Protein AF-K7EII1-F1 (afdb_monomer_lite)

InterPro domains:
  IPR028280 Protein Njmu-R1 [PF15053] (1-132)
  IPR028280 Protein Njmu-R1 [PTHR14416] (1-132)

Foldseek 3Di:
DDPVVVVVVVVVVVVVVVCCVVQVVLQVVVCVQAPLPVLLLLVCLALVAAAAEPPDDPSNVVSSVSNSVVSHCPVPDDPVVVVVSVVVSVVDPQDHWYWYPNDSHTDTDSGDGDPVSNVVSVCVVCVVVDDD

Radius of gyration: 18.56 Å; chains: 1; bounding box: 46×40×51 Å

Organism: Homo sapiens (NCBI:txid9606)

GO terms:
  GO:0005829 cytosol (C, IDA)

pLDDT: mean 84.61, std 13.81, range [39.56, 96.5]

Structure (mmCIF, N/CA/C/O backbone):
data_AF-K7EII1-F1
#
_entry.id   AF-K7EII1-F1
#
loop_
_atom_site.group_PDB
_atom_site.id
_atom_site.type_symbol
_atom_site.label_atom_id
_atom_site.label_alt_id
_atom_site.label_comp_id
_atom_site.label_asym_id
_atom_site.label_entity_id
_atom_site.label_seq_id
_atom_site.pdbx_PDB_ins_code
_atom_site.Cartn_x
_atom_site.Cartn_y
_atom_site.Cartn_z
_atom_site.occupancy
_atom_site.B_iso_or_equiv
_atom_site.auth_seq_id
_atom_site.auth_comp_id
_atom_site.auth_asym_id
_atom_site.auth_atom_id
_atom_site.pdbx_PDB_model_num
ATOM 1 N N . MET A 1 1 ? 28.336 -2.275 -36.962 1.00 50.06 1 MET A N 1
ATOM 2 C CA . MET A 1 1 ? 27.292 -2.286 -35.908 1.00 50.06 1 MET A CA 1
ATOM 3 C C . MET A 1 1 ? 27.509 -1.095 -34.986 1.00 50.06 1 MET A C 1
ATOM 5 O O . MET A 1 1 ? 28.492 -1.094 -34.249 1.00 50.06 1 MET A O 1
ATOM 9 N N . ASN A 1 2 ? 26.633 -0.089 -35.088 1.00 55.53 2 ASN A N 1
ATOM 10 C CA . ASN A 1 2 ? 26.735 1.230 -34.451 1.00 55.53 2 ASN A CA 1
ATOM 11 C C . ASN A 1 2 ? 26.970 1.144 -32.936 1.00 55.53 2 ASN A C 1
ATOM 13 O O . ASN A 1 2 ? 26.140 0.609 -32.202 1.00 55.53 2 ASN A O 1
ATOM 17 N N . CYS A 1 3 ? 28.092 1.688 -32.466 1.00 61.53 3 CYS A N 1
ATOM 18 C CA . CYS A 1 3 ? 28.406 1.799 -31.039 1.00 61.53 3 CYS A CA 1
ATOM 19 C C . CYS A 1 3 ? 27.380 2.674 -30.296 1.00 61.53 3 CYS A C 1
ATOM 21 O O . CYS A 1 3 ? 27.049 2.389 -29.150 1.00 61.53 3 CYS A O 1
ATOM 23 N N . GLU A 1 4 ? 26.806 3.665 -30.981 1.00 62.72 4 GLU A N 1
ATOM 24 C CA . GLU A 1 4 ? 25.774 4.567 -30.452 1.00 62.72 4 GLU A CA 1
ATOM 25 C C . GLU A 1 4 ? 24.455 3.845 -30.140 1.00 62.72 4 GLU A C 1
ATOM 27 O O . GLU A 1 4 ? 23.845 4.091 -29.103 1.00 62.72 4 GLU A O 1
ATOM 32 N N . ALA A 1 5 ? 24.051 2.881 -30.977 1.00 63.75 5 ALA A N 1
ATOM 33 C CA . ALA A 1 5 ? 22.845 2.081 -30.749 1.00 63.75 5 ALA A CA 1
ATOM 34 C C . ALA A 1 5 ? 22.987 1.178 -29.510 1.00 63.75 5 ALA A C 1
ATOM 36 O O . ALA A 1 5 ? 22.055 1.059 -28.719 1.00 63.75 5 ALA A O 1
ATOM 37 N N . ARG A 1 6 ? 24.182 0.608 -29.294 1.00 67.69 6 ARG A N 1
ATOM 38 C CA . ARG A 1 6 ? 24.500 -0.189 -28.094 1.00 67.69 6 ARG A CA 1
ATOM 39 C C . ARG A 1 6 ? 24.571 0.659 -26.824 1.00 67.69 6 ARG A C 1
ATOM 41 O O . ARG A 1 6 ? 24.190 0.185 -25.758 1.00 67.69 6 ARG A O 1
ATOM 48 N N . GLY A 1 7 ? 25.039 1.903 -26.938 1.00 73.50 7 GLY A N 1
ATOM 49 C CA . GLY A 1 7 ? 24.989 2.876 -25.850 1.00 73.50 7 GLY A CA 1
ATOM 50 C C . GLY A 1 7 ? 23.549 3.217 -25.470 1.00 73.50 7 GLY A C 1
ATOM 51 O O . GLY A 1 7 ? 23.195 3.143 -24.303 1.00 73.50 7 GLY A O 1
ATOM 52 N N . LEU A 1 8 ? 22.685 3.524 -26.436 1.00 79.62 8 LEU A N 1
ATOM 53 C CA . LEU A 1 8 ? 21.287 3.857 -26.152 1.00 79.62 8 LEU A CA 1
ATOM 54 C C . LEU A 1 8 ? 20.531 2.691 -25.489 1.00 79.62 8 LEU A C 1
ATOM 56 O O . LEU A 1 8 ? 19.821 2.893 -24.507 1.00 79.62 8 LEU A O 1
ATOM 60 N N . GLU A 1 9 ? 20.736 1.467 -25.975 1.00 80.69 9 GLU A N 1
ATOM 61 C CA . GLU A 1 9 ? 20.126 0.260 -25.409 1.00 80.69 9 GLU A CA 1
ATOM 62 C C . GLU A 1 9 ? 20.547 0.022 -23.948 1.00 80.69 9 GLU A C 1
ATOM 64 O O . GLU A 1 9 ? 19.710 -0.312 -23.108 1.00 80.69 9 GLU A O 1
ATOM 69 N N . SER A 1 10 ? 21.821 0.254 -23.607 1.00 84.12 10 SER A N 1
ATOM 70 C CA . SER A 1 10 ? 22.296 0.102 -22.226 1.00 84.12 10 SER A CA 1
ATOM 71 C C . SER A 1 10 ? 21.710 1.157 -21.283 1.00 84.12 10 SER A C 1
ATOM 73 O O . SER A 1 10 ? 21.353 0.824 -20.151 1.00 84.12 10 SER A O 1
ATOM 75 N N . HIS A 1 11 ? 21.533 2.396 -21.752 1.00 89.81 11 HIS A N 1
ATOM 76 C CA . HIS A 1 11 ? 20.897 3.461 -20.970 1.00 89.81 11 HIS A CA 1
ATOM 77 C C . HIS A 1 11 ? 19.407 3.188 -20.752 1.00 89.81 11 HIS A C 1
ATOM 79 O O . HIS A 1 11 ? 18.933 3.308 -19.625 1.00 89.81 11 HIS A O 1
ATOM 85 N N . ILE A 1 12 ? 18.683 2.759 -21.793 1.00 92.06 12 ILE A N 1
ATOM 86 C CA . ILE A 1 12 ? 17.266 2.379 -21.682 1.00 92.06 12 ILE A CA 1
ATOM 87 C C . ILE A 1 12 ? 17.111 1.220 -20.699 1.00 92.06 12 ILE A C 1
ATOM 89 O O . ILE A 1 12 ? 16.270 1.279 -19.806 1.00 92.06 12 ILE A O 1
ATOM 93 N N . LYS A 1 13 ? 17.945 0.182 -20.818 1.00 93.19 13 LYS A N 1
ATOM 94 C CA . LYS A 1 13 ? 17.902 -0.967 -19.910 1.00 93.19 13 LYS A CA 1
ATOM 95 C C . LYS A 1 13 ? 18.155 -0.554 -18.461 1.00 93.19 13 LYS A C 1
ATOM 97 O O . LYS A 1 13 ? 17.396 -0.952 -17.588 1.00 93.19 13 LYS A O 1
ATOM 102 N N . SER A 1 14 ? 19.184 0.258 -18.217 1.00 94.44 14 SER A N 1
ATOM 103 C CA . SER A 1 14 ? 19.496 0.776 -16.879 1.00 94.44 14 SER A CA 1
ATOM 104 C C . SER A 1 14 ? 18.334 1.588 -16.300 1.00 94.44 14 SER A C 1
ATOM 106 O O . SER A 1 14 ? 17.918 1.362 -15.164 1.00 94.44 14 SER A O 1
ATOM 108 N N . TYR A 1 15 ? 17.752 2.475 -17.111 1.00 94.12 15 TYR A N 1
ATOM 109 C CA . TYR A 1 15 ? 16.595 3.274 -16.723 1.00 94.12 15 TYR A CA 1
ATOM 110 C C . TYR A 1 15 ? 15.390 2.400 -16.358 1.00 94.12 15 TYR A C 1
ATOM 112 O O . TYR A 1 15 ? 14.809 2.581 -15.291 1.00 94.12 15 TYR A O 1
ATOM 120 N N . LEU A 1 16 ? 15.038 1.426 -17.204 1.00 95.56 16 LEU A N 1
ATOM 121 C CA . LEU A 1 16 ? 13.913 0.522 -16.955 1.00 95.56 16 LEU A CA 1
ATOM 122 C C . LEU A 1 16 ? 14.145 -0.353 -15.722 1.00 95.56 16 LEU A C 1
ATOM 124 O O . LEU A 1 16 ? 13.211 -0.563 -14.953 1.00 95.56 16 LEU A O 1
ATOM 128 N N . SER A 1 17 ? 15.375 -0.825 -15.505 1.00 95.50 17 SER A N 1
ATOM 129 C CA . SER A 1 17 ? 15.747 -1.551 -14.289 1.00 95.50 17 SER A CA 1
ATOM 130 C C . SER A 1 17 ? 15.555 -0.695 -13.038 1.00 95.50 17 SER A C 1
ATOM 132 O O . SER A 1 17 ? 14.901 -1.148 -12.105 1.00 95.50 17 SER A O 1
ATOM 134 N N . SER A 1 18 ? 16.061 0.543 -13.025 1.00 95.62 18 SER A N 1
ATOM 135 C CA . SER A 1 18 ? 15.872 1.452 -11.885 1.00 95.62 18 SER A CA 1
ATOM 136 C C . SER A 1 18 ? 14.394 1.753 -11.667 1.00 95.62 18 SER A C 1
ATOM 138 O O . SER A 1 18 ? 13.889 1.588 -10.566 1.00 95.62 18 SER A O 1
ATOM 140 N N . TRP A 1 19 ? 13.663 2.104 -12.729 1.00 94.75 19 TRP A N 1
ATOM 141 C CA . TRP A 1 19 ? 12.231 2.382 -12.643 1.00 94.75 19 TRP A CA 1
ATOM 142 C C . TRP A 1 19 ? 11.450 1.195 -12.073 1.00 94.75 19 TRP A C 1
ATOM 144 O O . TRP A 1 19 ? 10.584 1.376 -11.220 1.00 94.75 19 TRP A O 1
ATOM 154 N N . PHE A 1 20 ? 11.768 -0.024 -12.509 1.00 93.88 20 PHE A N 1
ATOM 155 C CA . PHE A 1 20 ? 11.131 -1.228 -11.993 1.00 93.88 20 PHE A CA 1
ATOM 156 C C . PHE A 1 20 ? 11.405 -1.405 -10.493 1.00 93.88 20 PHE A C 1
ATOM 158 O O . PHE A 1 20 ? 10.465 -1.597 -9.721 1.00 93.88 20 PHE A O 1
ATOM 165 N N . GLU A 1 21 ? 12.661 -1.259 -10.066 1.00 93.38 21 GLU A N 1
ATOM 166 C CA . GLU A 1 21 ? 13.052 -1.370 -8.655 1.00 93.38 21 GLU A CA 1
ATOM 167 C C . GLU A 1 21 ? 12.460 -0.269 -7.765 1.00 93.38 21 GLU A C 1
ATOM 169 O O . GLU A 1 21 ? 12.105 -0.527 -6.611 1.00 93.38 21 GLU A O 1
ATOM 174 N N . ASP A 1 22 ? 12.310 0.940 -8.303 1.00 90.31 22 ASP A N 1
ATOM 175 C CA . ASP A 1 22 ? 11.877 2.122 -7.557 1.00 90.31 22 ASP A CA 1
ATOM 176 C C . ASP A 1 22 ? 10.351 2.305 -7.548 1.00 90.31 22 ASP A C 1
ATOM 178 O O . ASP A 1 22 ? 9.802 2.954 -6.654 1.00 90.31 22 ASP A O 1
ATOM 182 N N . VAL A 1 23 ? 9.640 1.760 -8.542 1.00 89.12 23 VAL A N 1
ATOM 183 C CA . VAL A 1 23 ? 8.194 1.977 -8.722 1.00 89.12 23 VAL A CA 1
ATOM 184 C C . VAL A 1 23 ? 7.397 0.689 -8.586 1.00 89.12 23 VAL A C 1
ATOM 186 O O . VAL A 1 23 ? 6.401 0.674 -7.865 1.00 89.12 23 VAL A O 1
ATOM 189 N N . VAL A 1 24 ? 7.820 -0.396 -9.237 1.00 92.44 24 VAL A N 1
ATOM 190 C CA . VAL A 1 24 ? 7.043 -1.645 -9.289 1.00 92.44 24 VAL A CA 1
ATOM 191 C C . VAL A 1 24 ? 7.338 -2.528 -8.082 1.00 92.44 24 VAL A C 1
ATOM 193 O O . VAL A 1 24 ? 6.413 -2.971 -7.397 1.00 92.44 24 VAL A O 1
ATOM 196 N N . CYS A 1 25 ? 8.616 -2.745 -7.768 1.00 95.25 25 CYS A N 1
ATOM 197 C CA . CYS A 1 25 ? 9.024 -3.599 -6.656 1.00 95.25 25 CYS A CA 1
ATOM 198 C C . CYS A 1 25 ? 8.439 -3.173 -5.290 1.00 95.25 25 CYS A C 1
ATOM 200 O O . CYS A 1 25 ? 8.029 -4.063 -4.542 1.00 95.25 25 CYS A O 1
ATOM 202 N N . PRO A 1 26 ? 8.345 -1.875 -4.923 1.00 95.00 26 PRO A N 1
ATOM 203 C CA . PRO A 1 26 ? 7.700 -1.451 -3.679 1.00 95.00 26 PRO A CA 1
ATOM 204 C C . PRO A 1 26 ? 6.233 -1.877 -3.603 1.00 95.00 26 PRO A C 1
ATOM 206 O O . PRO A 1 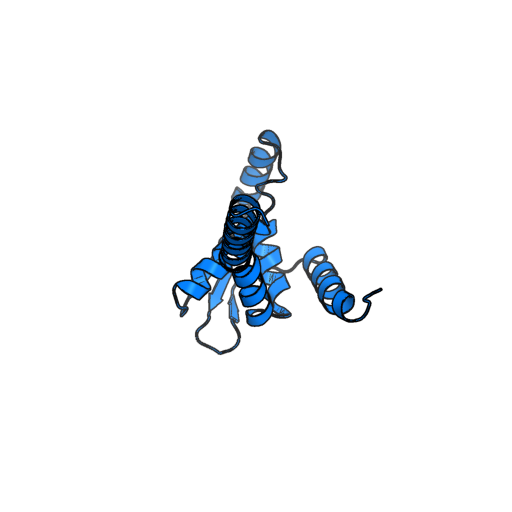26 ? 5.801 -2.424 -2.591 1.00 95.00 26 PRO A O 1
ATOM 209 N N . ILE A 1 27 ? 5.484 -1.700 -4.697 1.00 93.44 27 ILE A N 1
ATOM 210 C CA . ILE A 1 27 ? 4.069 -2.083 -4.779 1.00 93.44 27 ILE A CA 1
ATOM 211 C C . ILE A 1 27 ? 3.940 -3.598 -4.627 1.00 93.44 27 ILE A C 1
ATOM 213 O O . ILE A 1 27 ? 3.148 -4.070 -3.815 1.00 93.44 27 ILE A O 1
ATOM 217 N N . GLN A 1 28 ? 4.759 -4.369 -5.348 1.00 94.19 28 GLN A N 1
ATOM 218 C CA . GLN A 1 28 ? 4.756 -5.827 -5.251 1.00 94.19 28 GLN A CA 1
ATOM 219 C C . GLN A 1 28 ? 5.047 -6.309 -3.822 1.00 94.19 28 GLN A C 1
ATOM 221 O O . GLN A 1 28 ? 4.364 -7.205 -3.327 1.00 94.19 28 GLN A O 1
ATOM 226 N N . ARG A 1 29 ? 6.031 -5.712 -3.136 1.00 95.88 29 ARG A N 1
ATOM 227 C CA . ARG A 1 29 ? 6.357 -6.066 -1.745 1.00 95.88 29 ARG A CA 1
ATOM 228 C C . ARG A 1 29 ? 5.199 -5.776 -0.794 1.00 95.88 29 ARG A C 1
ATOM 230 O O . ARG A 1 29 ? 4.899 -6.622 0.041 1.00 95.88 29 ARG A O 1
ATOM 237 N N . VAL A 1 30 ? 4.512 -4.645 -0.956 1.00 95.88 30 VAL A N 1
ATOM 238 C CA . VAL A 1 30 ? 3.307 -4.316 -0.173 1.00 95.88 30 VAL A CA 1
ATOM 239 C C . VAL A 1 30 ? 2.190 -5.324 -0.441 1.00 95.88 30 VAL A C 1
ATOM 241 O O . VAL A 1 30 ? 1.635 -5.884 0.500 1.00 95.88 30 VAL A O 1
ATOM 244 N N . VAL A 1 31 ? 1.895 -5.632 -1.706 1.00 93.56 31 VAL A N 1
ATOM 245 C CA . VAL A 1 31 ? 0.865 -6.623 -2.063 1.00 93.56 31 VAL A CA 1
ATOM 246 C C . VAL A 1 31 ? 1.149 -7.977 -1.402 1.00 93.56 31 VAL A C 1
ATOM 248 O O . VAL A 1 31 ? 0.248 -8.582 -0.824 1.00 93.56 31 VAL A O 1
ATOM 251 N N . LEU A 1 32 ? 2.405 -8.433 -1.434 1.00 93.38 32 LEU A N 1
ATOM 252 C CA . LEU A 1 32 ? 2.813 -9.698 -0.817 1.00 93.38 32 LEU A CA 1
ATOM 253 C C . LEU A 1 32 ? 2.746 -9.673 0.713 1.00 93.38 32 LEU A C 1
ATOM 255 O O . LEU A 1 32 ? 2.378 -10.680 1.315 1.00 93.38 32 LEU A O 1
ATOM 259 N N . LEU A 1 33 ? 3.104 -8.546 1.328 1.00 94.81 33 LEU A N 1
ATOM 260 C CA . LEU A 1 33 ? 3.112 -8.377 2.779 1.00 94.81 33 LEU A CA 1
ATOM 261 C C . LEU A 1 33 ? 1.690 -8.358 3.361 1.00 94.81 33 LEU A C 1
ATOM 263 O O . LEU A 1 33 ? 1.444 -8.951 4.409 1.00 94.81 33 LEU A O 1
ATOM 267 N N . PHE A 1 34 ? 0.757 -7.682 2.688 1.00 93.50 34 PHE A N 1
ATOM 268 C CA . PHE A 1 34 ? -0.595 -7.462 3.206 1.00 93.50 34 PHE A CA 1
ATOM 269 C C . PHE A 1 34 ? -1.632 -8.469 2.703 1.00 93.50 34 PHE A C 1
ATOM 271 O O . PHE A 1 34 ? -2.602 -8.726 3.414 1.00 93.50 34 PHE A O 1
ATOM 278 N N . GLN A 1 35 ? -1.437 -9.068 1.524 1.00 91.12 35 GLN A N 1
ATOM 279 C CA . GLN A 1 35 ? -2.341 -10.070 0.945 1.00 91.12 35 GLN A CA 1
ATOM 280 C C . GLN A 1 35 ? -3.815 -9.621 0.990 1.00 91.12 35 GLN A C 1
ATOM 282 O O . GLN A 1 35 ? -4.151 -8.549 0.495 1.00 91.12 35 GLN A O 1
ATOM 287 N N . GLU A 1 36 ? -4.708 -10.397 1.607 1.00 89.88 36 GLU A N 1
ATOM 288 C CA . GLU A 1 36 ? -6.132 -10.060 1.747 1.00 89.88 36 GLU A CA 1
ATOM 289 C C . GLU A 1 36 ? -6.363 -8.767 2.549 1.00 89.88 36 GLU A C 1
ATOM 291 O O . GLU A 1 36 ? -7.307 -8.024 2.281 1.00 89.88 36 GLU A O 1
ATOM 296 N N . LYS A 1 37 ? -5.456 -8.435 3.480 1.00 92.75 37 LYS A N 1
ATOM 297 C CA . LYS A 1 37 ? -5.509 -7.198 4.276 1.00 92.75 37 LYS A CA 1
ATOM 298 C C . LYS A 1 37 ? -5.145 -5.953 3.463 1.00 92.75 37 LYS A C 1
ATOM 300 O O . LYS A 1 37 ? -5.275 -4.842 3.975 1.00 92.75 37 LYS A O 1
ATOM 305 N N . LEU A 1 38 ? -4.737 -6.104 2.198 1.00 94.38 38 LEU A N 1
ATOM 306 C CA . LEU A 1 38 ? -4.501 -4.981 1.288 1.00 94.38 38 LEU A CA 1
ATOM 307 C C . LEU A 1 38 ? -5.765 -4.126 1.097 1.00 94.38 38 LEU A C 1
ATOM 309 O O . LEU A 1 38 ? -5.639 -2.924 0.880 1.00 94.38 38 LEU A O 1
ATOM 313 N N . THR A 1 39 ? -6.964 -4.703 1.274 1.00 95.31 39 THR A N 1
ATOM 314 C CA . THR A 1 39 ? -8.237 -3.956 1.263 1.00 95.31 39 THR A CA 1
ATOM 315 C C . THR A 1 39 ? -8.228 -2.769 2.233 1.00 95.31 39 THR A C 1
ATOM 317 O O . THR A 1 39 ? -8.661 -1.675 1.878 1.00 95.31 39 THR A O 1
ATOM 320 N N . PHE A 1 40 ? -7.651 -2.939 3.428 1.00 95.00 40 PHE A N 1
ATOM 321 C CA . PHE A 1 40 ? -7.597 -1.889 4.448 1.00 95.00 40 PHE A CA 1
ATOM 322 C C . PHE A 1 40 ? -6.633 -0.770 4.062 1.00 95.00 40 PHE A C 1
ATOM 324 O O . PHE A 1 40 ? -6.912 0.403 4.303 1.00 95.00 40 PHE A O 1
ATOM 331 N N . LEU A 1 41 ? -5.510 -1.128 3.435 1.00 95.06 41 LEU A N 1
ATOM 332 C CA . LEU A 1 41 ? -4.525 -0.158 2.972 1.00 95.06 41 LEU A CA 1
ATOM 333 C C . LEU A 1 41 ? -5.040 0.627 1.759 1.00 95.06 41 LEU A C 1
ATOM 335 O O . LEU A 1 41 ? -4.853 1.839 1.685 1.00 95.06 41 LEU A O 1
ATOM 339 N N . LEU A 1 42 ? -5.732 -0.051 0.838 1.00 95.00 42 LEU A N 1
ATOM 340 C CA . LEU A 1 42 ? -6.411 0.585 -0.287 1.00 95.00 42 LEU A CA 1
ATOM 341 C C . LEU A 1 42 ? -7.504 1.536 0.203 1.00 95.00 42 LEU A C 1
ATOM 343 O O . LEU A 1 42 ? -7.594 2.663 -0.278 1.00 95.00 42 LEU A O 1
ATOM 347 N N . HIS A 1 43 ? -8.300 1.105 1.183 1.00 93.81 43 HIS A N 1
ATOM 348 C CA . HIS A 1 43 ? -9.314 1.959 1.778 1.00 93.81 43 HIS A CA 1
ATOM 349 C C . HIS A 1 43 ? -8.690 3.224 2.364 1.00 93.81 43 HIS A C 1
ATOM 351 O O . HIS A 1 43 ? -9.098 4.309 1.968 1.00 93.81 43 HIS A O 1
ATOM 357 N N . ALA A 1 44 ? -7.657 3.089 3.204 1.00 93.00 44 ALA A N 1
ATOM 358 C CA . ALA A 1 44 ? -6.963 4.228 3.801 1.00 93.00 44 ALA A CA 1
ATOM 359 C C . ALA A 1 44 ? -6.405 5.206 2.750 1.00 93.00 44 ALA A C 1
ATOM 361 O O . ALA A 1 44 ? -6.480 6.417 2.943 1.00 93.00 44 ALA A O 1
ATOM 362 N N . ALA A 1 45 ? -5.892 4.704 1.620 1.00 92.31 45 ALA A N 1
ATOM 363 C CA . ALA A 1 45 ? -5.403 5.547 0.527 1.00 92.31 45 ALA A CA 1
ATOM 364 C C . ALA A 1 45 ? -6.525 6.356 -0.150 1.00 92.31 45 ALA A C 1
ATOM 366 O O . ALA A 1 45 ? -6.341 7.532 -0.460 1.00 92.31 45 ALA A O 1
ATOM 367 N N . LEU A 1 46 ? -7.685 5.734 -0.378 1.00 89.81 46 LEU A N 1
ATOM 368 C CA . LEU A 1 46 ? -8.819 6.348 -1.077 1.00 89.81 46 LEU A CA 1
ATOM 369 C C . LEU A 1 46 ? -9.624 7.298 -0.184 1.00 89.81 46 LEU A C 1
ATOM 371 O O . LEU A 1 46 ? -10.143 8.300 -0.672 1.00 89.81 46 LEU A O 1
ATOM 375 N N . SER A 1 47 ? -9.715 6.996 1.113 1.00 86.94 47 SER A N 1
ATOM 376 C CA . SER A 1 47 ? -10.342 7.853 2.125 1.00 86.94 47 SER A CA 1
ATOM 377 C C . SER A 1 47 ? -9.385 8.894 2.704 1.00 86.94 47 SER A C 1
ATOM 379 O O . SER A 1 47 ? -9.791 9.666 3.568 1.00 86.94 47 SER A O 1
ATOM 381 N N . TYR A 1 48 ? -8.116 8.895 2.272 1.00 85.38 48 TYR A N 1
ATOM 382 C CA . TYR A 1 48 ? -7.043 9.724 2.829 1.00 85.38 48 TYR A CA 1
ATOM 383 C C . TYR A 1 48 ? -6.940 9.620 4.361 1.00 85.38 48 TYR A C 1
ATOM 385 O O . TYR A 1 48 ? -6.581 10.577 5.053 1.00 85.38 48 TYR A O 1
ATOM 393 N N . THR A 1 49 ? -7.266 8.451 4.914 1.00 88.56 49 THR A N 1
ATOM 394 C CA . THR A 1 49 ? -7.148 8.219 6.350 1.00 88.56 49 THR A CA 1
ATOM 395 C C . THR A 1 49 ? -5.664 8.148 6.719 1.00 88.56 49 THR A C 1
ATOM 397 O O . THR A 1 49 ? -4.920 7.404 6.074 1.00 88.56 49 THR A O 1
ATOM 400 N N . PRO A 1 50 ? -5.207 8.886 7.749 1.00 90.38 50 PRO A N 1
ATOM 401 C CA . PRO A 1 50 ? -3.822 8.812 8.200 1.00 90.38 50 PRO A CA 1
ATOM 402 C C . PRO A 1 50 ? -3.416 7.376 8.547 1.00 90.38 50 PRO A C 1
ATOM 404 O O . PRO A 1 50 ? -4.213 6.625 9.113 1.00 90.38 50 PRO A O 1
ATOM 407 N N . VAL A 1 51 ? -2.175 7.008 8.212 1.00 94.12 51 VAL A N 1
ATOM 408 C CA . VAL A 1 51 ? -1.609 5.682 8.491 1.00 94.12 51 VAL A CA 1
ATOM 409 C C . VAL A 1 51 ? -0.343 5.824 9.327 1.00 94.12 51 VAL A C 1
ATOM 411 O O . VAL A 1 51 ? 0.606 6.503 8.939 1.00 94.12 51 VAL A O 1
ATOM 414 N N . GLU A 1 52 ? -0.310 5.129 10.457 1.00 95.25 52 GLU A N 1
ATOM 415 C CA . GLU A 1 52 ? 0.856 4.995 11.325 1.00 95.25 52 GLU A CA 1
ATOM 416 C C . GLU A 1 52 ? 1.406 3.574 11.245 1.00 95.25 52 GLU A C 1
ATOM 418 O O . GLU A 1 52 ? 0.680 2.612 11.483 1.00 95.25 52 GLU A O 1
ATOM 423 N N . VAL A 1 53 ? 2.701 3.425 10.963 1.00 95.88 53 VAL A N 1
ATOM 424 C CA . VAL A 1 53 ? 3.354 2.109 10.891 1.00 95.88 53 VAL A CA 1
ATOM 425 C C . VAL A 1 53 ? 4.280 1.917 12.092 1.00 95.88 53 VAL A C 1
ATOM 427 O O . VAL A 1 53 ? 5.233 2.676 12.280 1.00 95.88 53 VAL A O 1
ATOM 430 N N . LYS A 1 54 ? 4.015 0.882 12.892 1.00 95.44 54 LYS A N 1
ATOM 431 C CA . LYS A 1 54 ? 4.783 0.487 14.082 1.00 95.44 54 LYS A CA 1
ATOM 432 C C . LYS A 1 54 ? 5.622 -0.758 13.804 1.00 95.44 54 LYS A C 1
ATOM 434 O O . LYS A 1 54 ? 5.285 -1.539 12.918 1.00 95.44 54 LYS A O 1
ATOM 439 N N . GLU A 1 55 ? 6.714 -0.918 14.555 1.00 94.50 55 GLU A N 1
ATOM 440 C CA . GLU A 1 55 ? 7.571 -2.118 14.538 1.00 94.50 55 GLU A CA 1
ATOM 441 C C . GLU A 1 55 ? 7.962 -2.588 13.122 1.00 94.50 55 GLU A C 1
ATOM 443 O O . GLU A 1 55 ? 7.846 -3.757 12.774 1.00 94.50 55 GLU A O 1
ATOM 448 N N . SER A 1 56 ? 8.402 -1.654 12.271 1.00 92.38 56 SER A N 1
ATOM 449 C CA . SER A 1 56 ? 8.820 -1.929 10.889 1.00 92.38 56 SER A CA 1
ATOM 450 C C . SER A 1 56 ? 10.148 -1.263 10.551 1.00 92.38 56 SER A C 1
ATOM 452 O O . SER A 1 56 ? 10.496 -0.206 11.089 1.00 92.38 56 SER A O 1
ATOM 454 N N . ASP A 1 57 ? 10.878 -1.869 9.617 1.00 94.19 57 ASP A N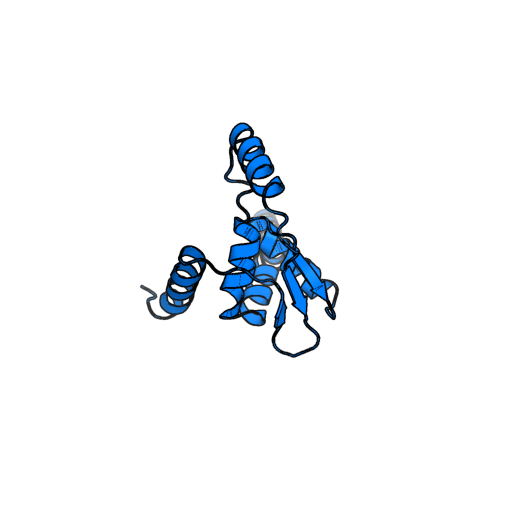 1
ATOM 455 C CA . ASP A 1 57 ? 12.079 -1.277 9.047 1.00 94.19 57 ASP A CA 1
ATOM 456 C C . ASP A 1 57 ? 11.749 -0.116 8.087 1.00 94.19 57 ASP A C 1
ATOM 458 O O . ASP A 1 57 ? 10.648 0.005 7.541 1.00 94.19 57 ASP A O 1
ATOM 462 N N . GLU A 1 58 ? 12.735 0.748 7.847 1.00 95.38 58 GLU A N 1
ATOM 463 C CA . GLU A 1 58 ? 12.564 1.939 7.008 1.00 95.38 58 GLU A CA 1
ATOM 464 C C . GLU A 1 58 ? 12.246 1.627 5.541 1.00 95.38 58 GLU A C 1
ATOM 466 O O . GLU A 1 58 ? 11.621 2.441 4.861 1.00 95.38 58 GLU A O 1
ATOM 471 N N . LYS A 1 59 ? 12.660 0.466 5.022 1.00 94.75 59 LYS A N 1
ATOM 472 C CA . LYS A 1 59 ? 12.322 0.066 3.654 1.00 94.75 59 LYS A CA 1
ATOM 473 C C . LYS A 1 59 ? 10.835 -0.271 3.567 1.00 94.75 59 LYS A C 1
ATOM 475 O O . LYS A 1 59 ? 10.158 0.270 2.699 1.00 94.75 59 LYS A O 1
ATOM 480 N N . THR A 1 60 ? 10.319 -1.058 4.506 1.00 94.56 60 THR A N 1
ATOM 481 C CA . THR A 1 60 ? 8.894 -1.398 4.598 1.00 94.56 60 THR A CA 1
ATOM 482 C C . THR A 1 60 ? 8.026 -0.145 4.743 1.00 94.56 60 THR A C 1
ATOM 484 O O . THR A 1 60 ? 7.046 0.011 4.015 1.00 94.56 60 THR A O 1
ATOM 487 N N . LYS A 1 61 ? 8.413 0.810 5.601 1.00 95.50 61 LYS A N 1
ATOM 488 C CA . LYS A 1 61 ? 7.695 2.093 5.728 1.00 95.50 61 LYS A CA 1
ATOM 489 C C . LYS A 1 61 ? 7.671 2.885 4.423 1.00 95.50 61 LYS A C 1
ATOM 491 O O . LYS A 1 61 ? 6.629 3.421 4.050 1.00 95.50 61 LYS A O 1
ATOM 496 N N . ARG A 1 62 ? 8.805 2.969 3.718 1.00 95.56 62 ARG A N 1
ATOM 497 C CA . ARG A 1 62 ? 8.873 3.650 2.415 1.00 95.56 62 ARG A CA 1
ATOM 498 C C . ARG A 1 62 ? 7.975 2.982 1.381 1.00 95.56 62 ARG A C 1
ATOM 500 O O . ARG A 1 62 ? 7.279 3.691 0.661 1.00 95.56 62 ARG A O 1
ATOM 507 N N . ASP A 1 63 ? 7.956 1.654 1.341 1.00 96.31 63 ASP A N 1
ATOM 508 C CA . ASP A 1 63 ? 7.112 0.903 0.414 1.00 96.31 63 ASP A CA 1
ATOM 509 C C . ASP A 1 63 ? 5.621 1.154 0.684 1.00 96.31 63 ASP A C 1
ATOM 511 O O . ASP A 1 63 ? 4.869 1.447 -0.246 1.00 96.31 63 ASP A O 1
ATOM 515 N N . ILE A 1 64 ? 5.208 1.137 1.958 1.00 95.88 64 ILE A N 1
ATOM 516 C CA . ILE A 1 64 ? 3.833 1.448 2.379 1.00 95.88 64 ILE A CA 1
ATOM 517 C C . ILE A 1 64 ? 3.449 2.878 1.984 1.00 95.88 64 ILE A C 1
ATOM 519 O O . ILE A 1 64 ? 2.419 3.085 1.346 1.00 95.88 64 ILE A O 1
ATOM 523 N N . ASN A 1 65 ? 4.288 3.866 2.304 1.00 94.12 65 ASN A N 1
ATOM 524 C CA . ASN A 1 65 ? 4.029 5.264 1.950 1.00 94.12 65 ASN A CA 1
ATOM 525 C C . ASN A 1 65 ? 3.934 5.464 0.434 1.00 94.12 65 ASN A C 1
ATOM 527 O O . ASN A 1 65 ? 3.086 6.215 -0.050 1.00 94.12 65 ASN A O 1
ATOM 531 N N . ARG A 1 66 ? 4.783 4.768 -0.332 1.00 93.56 66 ARG A N 1
ATOM 532 C CA . ARG A 1 66 ? 4.736 4.812 -1.792 1.00 93.56 66 ARG A CA 1
ATOM 533 C C . ARG A 1 66 ? 3.424 4.239 -2.311 1.00 93.56 66 ARG A C 1
ATOM 535 O O . ARG A 1 66 ? 2.807 4.880 -3.155 1.00 93.56 66 ARG A O 1
ATOM 542 N N . PHE A 1 67 ? 2.994 3.089 -1.788 1.00 94.75 67 PHE A N 1
ATOM 543 C CA . PHE A 1 67 ? 1.710 2.482 -2.131 1.00 94.75 67 PHE A CA 1
ATOM 544 C C . PHE A 1 67 ? 0.543 3.435 -1.846 1.00 94.75 67 PHE A C 1
ATOM 546 O O . PHE A 1 67 ? -0.257 3.695 -2.740 1.00 94.75 67 PHE A O 1
ATOM 553 N N . LEU A 1 68 ? 0.479 4.005 -0.638 1.00 93.69 68 LEU A N 1
ATOM 554 C CA . LEU A 1 68 ? -0.569 4.955 -0.250 1.00 93.69 68 LEU A CA 1
ATOM 555 C C . LEU A 1 68 ? -0.624 6.155 -1.200 1.00 93.69 68 LEU A C 1
ATOM 557 O O . LEU A 1 68 ? -1.697 6.528 -1.661 1.00 93.69 68 LEU A O 1
ATOM 561 N N . SER A 1 69 ? 0.535 6.718 -1.550 1.00 90.50 69 SER A N 1
ATOM 562 C CA . SER A 1 69 ? 0.617 7.848 -2.477 1.00 90.50 69 SER A CA 1
ATOM 563 C C . SER A 1 69 ? 0.063 7.505 -3.864 1.00 90.50 69 SER A C 1
ATOM 565 O O . SER A 1 69 ? -0.745 8.269 -4.391 1.00 90.50 69 SER A O 1
ATOM 567 N N . VAL A 1 70 ? 0.443 6.359 -4.444 1.00 90.06 70 VAL A N 1
ATOM 568 C CA . VAL A 1 70 ? 0.016 5.984 -5.808 1.00 90.06 70 VAL A CA 1
ATOM 569 C C . VAL A 1 70 ? -1.414 5.451 -5.879 1.00 90.06 70 VAL A C 1
ATOM 571 O O . VAL A 1 70 ? -2.041 5.567 -6.926 1.00 90.06 70 VAL A O 1
ATOM 574 N N . ALA A 1 71 ? -1.927 4.871 -4.793 1.00 91.50 71 ALA A N 1
ATOM 575 C CA . ALA A 1 71 ? -3.307 4.396 -4.705 1.00 91.50 71 ALA A CA 1
ATOM 576 C C . ALA A 1 71 ? -4.297 5.511 -4.321 1.00 91.50 71 ALA A C 1
ATOM 578 O O . ALA A 1 71 ? -5.505 5.327 -4.461 1.00 91.50 71 ALA A O 1
ATOM 579 N N . SER A 1 72 ? -3.801 6.653 -3.832 1.00 88.88 72 SER A N 1
ATOM 580 C CA . SER A 1 72 ? -4.637 7.802 -3.485 1.00 88.88 72 SER A CA 1
ATOM 581 C C . SER A 1 72 ? -5.254 8.472 -4.714 1.00 88.88 72 SER A C 1
ATOM 583 O O . SER A 1 72 ? -4.790 8.334 -5.847 1.00 88.88 72 SER A O 1
ATOM 585 N N . LEU A 1 73 ? -6.272 9.296 -4.477 1.00 82.75 73 LEU A N 1
ATOM 586 C CA . LEU A 1 73 ? -6.936 10.072 -5.524 1.00 82.75 73 LEU A CA 1
ATOM 587 C C . LEU A 1 73 ? -6.199 11.386 -5.862 1.00 82.75 73 LEU A C 1
ATOM 589 O O . LEU A 1 73 ? -6.722 12.210 -6.611 1.00 82.75 73 LEU A O 1
ATOM 593 N N . GLN A 1 74 ? -4.984 11.606 -5.336 1.00 75.81 74 GLN A N 1
ATOM 594 C CA . GLN A 1 74 ? -4.294 12.904 -5.397 1.00 75.81 74 GLN A CA 1
ATOM 595 C C . GLN A 1 74 ? -4.017 13.371 -6.837 1.00 75.81 74 GLN A C 1
ATOM 597 O O . GLN A 1 74 ? -3.990 14.569 -7.094 1.00 75.81 74 GLN A O 1
ATOM 602 N N . GLY A 1 75 ? -3.853 12.440 -7.782 1.00 73.50 75 GLY A N 1
ATOM 603 C CA . GLY A 1 75 ? -3.673 12.744 -9.208 1.00 73.50 75 GLY A CA 1
ATOM 604 C C . GLY A 1 75 ? -4.961 12.768 -10.040 1.00 73.50 75 GLY A C 1
ATOM 605 O O . GLY A 1 75 ? -4.899 13.058 -11.231 1.00 73.50 75 GLY A O 1
ATOM 606 N N . LEU A 1 76 ? -6.111 12.430 -9.446 1.00 74.88 76 LEU A N 1
ATOM 607 C CA . LEU A 1 76 ? -7.399 12.290 -10.140 1.00 74.88 76 LEU A CA 1
ATOM 608 C C . LEU A 1 76 ? -8.388 13.413 -9.811 1.00 74.88 76 LEU A C 1
ATOM 610 O O . LEU A 1 76 ? -9.369 13.604 -10.528 1.00 74.88 76 LEU A O 1
ATOM 614 N N . ILE A 1 77 ? -8.160 14.139 -8.719 1.00 71.94 77 ILE A N 1
ATOM 615 C CA . ILE A 1 77 ? -9.099 15.134 -8.213 1.00 71.94 77 ILE A CA 1
ATOM 616 C C . ILE A 1 77 ? -8.706 16.527 -8.720 1.00 71.94 77 ILE A C 1
ATOM 618 O O . ILE A 1 77 ? -7.577 16.975 -8.538 1.00 71.94 77 ILE A O 1
ATOM 622 N N . HIS A 1 78 ? -9.658 17.227 -9.345 1.00 68.38 78 HIS A N 1
ATOM 623 C CA . HIS A 1 78 ? -9.495 18.633 -9.723 1.00 68.38 78 HIS A CA 1
ATOM 624 C C . HIS A 1 78 ? -9.394 19.512 -8.467 1.00 68.38 78 HIS A C 1
ATOM 626 O O . HIS A 1 78 ? -10.069 19.254 -7.472 1.00 68.38 78 HIS A O 1
ATOM 632 N N . GLU A 1 79 ? -8.603 20.584 -8.525 1.00 65.12 79 GLU A N 1
ATOM 633 C CA . GLU A 1 79 ? -8.259 21.438 -7.375 1.00 65.12 79 GLU A CA 1
ATOM 634 C C . GLU A 1 79 ? -9.479 21.897 -6.544 1.00 65.12 79 GLU A C 1
ATOM 636 O O . GLU A 1 79 ? -9.434 21.877 -5.317 1.00 65.12 79 GLU A O 1
ATOM 641 N N . GLY A 1 80 ? -10.619 22.193 -7.183 1.00 62.25 80 GLY A N 1
ATOM 642 C CA . GLY A 1 80 ? -11.858 22.573 -6.483 1.00 62.25 80 GLY A CA 1
ATOM 643 C C . GLY A 1 80 ? -12.554 21.435 -5.720 1.00 62.25 80 GLY A C 1
ATOM 644 O O . GLY A 1 80 ? -13.215 21.676 -4.714 1.00 62.25 80 GLY A O 1
ATOM 645 N N . THR A 1 81 ? -12.389 20.184 -6.152 1.00 68.75 81 THR A N 1
ATOM 646 C CA . THR A 1 81 ? -12.952 19.004 -5.477 1.00 68.75 81 THR A CA 1
ATOM 647 C C . THR A 1 81 ? -12.101 18.591 -4.272 1.00 68.75 81 THR A C 1
ATOM 649 O O . THR A 1 81 ? -12.652 18.095 -3.292 1.00 68.75 81 THR A O 1
ATOM 652 N N . MET A 1 82 ? -10.788 18.860 -4.291 1.00 66.50 82 MET A N 1
ATOM 653 C CA . MET A 1 82 ? -9.897 18.654 -3.138 1.00 66.50 82 MET A CA 1
ATOM 654 C C . MET A 1 82 ? -10.361 19.451 -1.915 1.00 66.50 82 MET A C 1
ATOM 656 O O . MET A 1 82 ? -10.378 18.915 -0.813 1.00 66.50 82 MET A O 1
ATOM 660 N N . THR A 1 83 ? -10.800 20.701 -2.097 1.00 63.66 83 THR A N 1
ATOM 661 C CA . THR A 1 83 ? -11.307 21.530 -0.992 1.00 63.66 83 THR A CA 1
ATOM 662 C C . THR A 1 83 ? -12.550 20.920 -0.346 1.00 63.66 83 THR A C 1
ATOM 664 O O . THR A 1 83 ? -12.605 20.807 0.876 1.00 63.66 83 THR A O 1
ATOM 667 N N . SER A 1 84 ? -13.525 20.472 -1.144 1.00 65.88 84 SER A N 1
ATOM 668 C CA . SER A 1 84 ? -14.735 19.823 -0.622 1.00 65.88 84 SER A CA 1
ATOM 669 C C . SER A 1 84 ? -14.439 18.479 0.045 1.00 65.88 84 SER A C 1
ATOM 671 O O . SER A 1 84 ? -15.029 18.179 1.080 1.00 65.88 84 SER A O 1
ATOM 673 N N . LEU A 1 85 ? -13.506 17.695 -0.509 1.00 65.25 85 LEU A N 1
ATOM 674 C CA . LEU A 1 85 ? -13.076 16.430 0.084 1.00 65.25 85 LEU A CA 1
ATOM 675 C C . LEU A 1 85 ? -12.401 16.669 1.443 1.00 65.25 85 LEU A C 1
ATOM 677 O O . LEU A 1 85 ? -12.784 16.050 2.428 1.00 65.25 85 LEU A O 1
ATOM 681 N N . CYS A 1 86 ? -11.473 17.628 1.523 1.00 62.09 86 CYS A N 1
ATOM 682 C CA . CYS A 1 86 ? -10.819 18.019 2.773 1.00 62.09 86 CYS A CA 1
ATOM 683 C C . CYS A 1 86 ? -11.823 18.492 3.833 1.00 62.09 86 CYS A C 1
ATOM 685 O O . CYS A 1 86 ? -11.686 18.123 4.994 1.00 62.09 86 CYS A O 1
ATOM 687 N N . MET A 1 87 ? -12.842 19.273 3.451 1.00 61.84 87 MET A N 1
ATOM 688 C CA . MET A 1 87 ? -13.884 19.715 4.387 1.00 61.84 87 MET A CA 1
ATOM 689 C C . MET A 1 87 ? -14.688 18.533 4.943 1.00 61.84 87 MET A C 1
ATOM 691 O O . MET A 1 87 ? -14.800 18.405 6.162 1.00 61.84 87 MET A O 1
ATOM 695 N N . ALA A 1 88 ? -15.160 17.631 4.075 1.00 63.00 88 ALA A N 1
ATOM 696 C CA . ALA A 1 88 ? -15.879 16.424 4.493 1.00 63.00 88 ALA A CA 1
ATOM 697 C C . ALA A 1 88 ? -15.021 15.517 5.397 1.00 63.00 88 ALA A C 1
ATOM 699 O O . ALA A 1 88 ? -15.517 14.932 6.354 1.00 63.00 88 ALA A O 1
ATOM 700 N N . MET A 1 89 ? -13.714 15.455 5.139 1.00 64.50 89 MET A N 1
ATOM 701 C CA . MET A 1 89 ? -12.766 14.690 5.946 1.00 64.50 89 MET A CA 1
ATOM 702 C C . MET A 1 89 ? -12.446 15.303 7.314 1.00 64.50 89 MET A C 1
ATOM 704 O O . MET A 1 89 ? -12.027 14.582 8.212 1.00 64.50 89 MET A O 1
ATOM 708 N N . THR A 1 90 ? -12.573 16.622 7.483 1.00 57.94 90 THR A N 1
ATOM 709 C CA . THR A 1 90 ? -12.335 17.274 8.784 1.00 57.94 90 THR A CA 1
ATOM 710 C C . THR A 1 90 ? -13.530 17.188 9.731 1.00 57.94 90 THR A C 1
ATOM 712 O O . THR A 1 90 ? -13.353 17.356 10.938 1.00 57.94 90 THR A O 1
ATOM 715 N N . GLU A 1 91 ? -14.731 16.928 9.206 1.00 55.88 91 GLU A N 1
ATOM 716 C CA . GLU A 1 91 ? -15.953 16.782 10.008 1.00 55.88 91 GLU A CA 1
ATOM 717 C C . GLU A 1 91 ? -16.021 15.420 10.721 1.00 55.88 91 GLU A C 1
ATOM 719 O O . GLU A 1 91 ? -16.507 15.342 11.850 1.00 55.88 91 GLU A O 1
ATOM 724 N N . GLU A 1 92 ? -15.441 14.367 10.138 1.00 56.19 92 GLU A N 1
ATOM 725 C CA . GLU A 1 92 ? -15.189 13.099 10.824 1.00 56.19 92 GLU A CA 1
ATOM 726 C C . GLU A 1 92 ? -13.734 13.056 11.320 1.00 56.19 92 GLU A C 1
ATOM 728 O O . GLU A 1 92 ? -12.799 12.896 10.541 1.00 56.19 92 GLU A O 1
ATOM 733 N N . GLN A 1 93 ? -13.498 13.167 12.635 1.00 55.19 93 GLN A N 1
ATOM 734 C CA . GLN A 1 93 ? -12.185 12.841 13.217 1.00 55.19 93 GLN A CA 1
ATOM 735 C C . GLN A 1 93 ? -11.904 11.339 13.049 1.00 55.19 93 GLN A C 1
ATOM 737 O O . GLN A 1 93 ? -12.091 10.539 13.971 1.00 55.19 93 GLN A O 1
ATOM 742 N N . HIS A 1 94 ? -11.453 10.933 11.865 1.00 65.44 94 HIS A N 1
ATOM 743 C CA . HIS A 1 94 ? -11.018 9.570 11.625 1.00 65.44 94 HIS A CA 1
ATOM 744 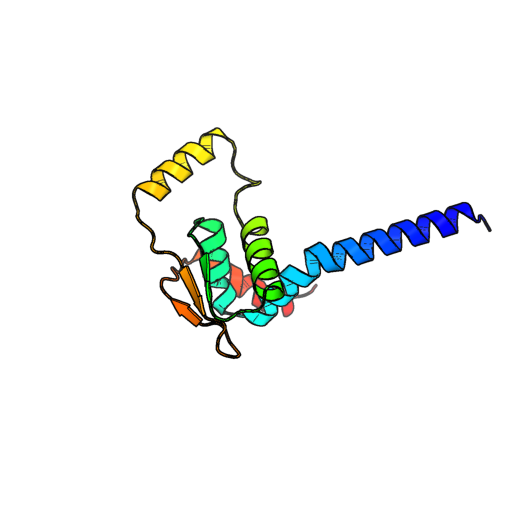C C . HIS A 1 94 ? -9.749 9.309 12.436 1.00 65.44 94 HIS A C 1
ATOM 746 O O . HIS A 1 94 ? -8.714 9.951 12.248 1.00 65.44 94 HIS A O 1
ATOM 752 N N . LYS A 1 95 ? -9.826 8.347 13.359 1.00 84.81 95 LYS A N 1
ATOM 753 C CA . LYS A 1 95 ? -8.639 7.830 14.043 1.00 84.81 95 LYS A CA 1
ATOM 754 C C . LYS A 1 95 ? -7.676 7.272 12.998 1.00 84.81 95 LYS A C 1
ATOM 756 O O . LYS A 1 95 ? -8.099 6.548 12.101 1.00 84.81 95 LYS A O 1
ATOM 761 N N . SER A 1 96 ? -6.392 7.580 13.164 1.00 90.31 96 SER A N 1
ATOM 762 C CA . SER A 1 96 ? -5.318 7.020 12.344 1.00 90.31 96 SER A CA 1
ATOM 763 C C . SER A 1 96 ? -5.392 5.490 12.332 1.00 90.31 96 SER A C 1
ATOM 765 O O . SER A 1 96 ? -5.602 4.853 13.378 1.00 90.31 96 SER A O 1
ATOM 767 N N . VAL A 1 97 ? -5.231 4.908 11.146 1.00 94.50 97 VAL A N 1
ATOM 768 C CA . VAL A 1 97 ? -5.081 3.465 10.976 1.00 94.50 97 VAL A CA 1
ATOM 769 C C . VAL A 1 97 ? -3.681 3.100 11.436 1.00 94.50 97 VAL A C 1
ATOM 771 O O . VAL A 1 97 ? -2.693 3.609 10.913 1.00 94.50 97 VAL A O 1
ATOM 774 N N . VAL A 1 98 ? -3.586 2.196 12.404 1.00 96.25 98 VAL A N 1
ATOM 775 C CA . VAL A 1 98 ? -2.291 1.725 12.899 1.00 96.25 98 VAL A CA 1
ATOM 776 C C . VAL A 1 98 ? -1.990 0.373 12.276 1.00 96.25 98 VAL A C 1
ATOM 778 O O . VAL A 1 98 ? -2.790 -0.553 12.402 1.00 96.25 98 VAL A O 1
ATOM 781 N N . ILE A 1 99 ? -0.830 0.267 11.636 1.00 96.50 99 ILE A N 1
ATOM 782 C CA . ILE A 1 99 ? -0.275 -0.967 11.091 1.00 96.50 99 ILE A CA 1
ATOM 783 C C . ILE A 1 99 ? 0.848 -1.425 12.014 1.00 96.50 99 ILE A C 1
ATOM 785 O O . ILE A 1 99 ? 1.876 -0.760 12.126 1.00 96.50 99 ILE A O 1
ATOM 789 N N . ASP A 1 100 ? 0.655 -2.559 12.672 1.00 95.56 100 ASP A N 1
ATOM 790 C CA . ASP A 1 100 ? 1.668 -3.189 13.512 1.00 95.56 100 ASP A CA 1
ATOM 791 C C . ASP A 1 100 ? 2.360 -4.319 12.738 1.00 95.56 100 ASP A C 1
ATOM 793 O O . ASP A 1 100 ? 1.726 -5.316 12.381 1.00 95.56 100 ASP A O 1
ATOM 797 N N . CYS A 1 101 ? 3.657 -4.149 12.468 1.00 93.56 101 CYS A N 1
ATOM 798 C CA . CYS A 1 101 ? 4.494 -5.102 11.737 1.00 93.56 101 CYS A CA 1
ATOM 799 C C . CYS A 1 101 ? 5.367 -5.985 12.652 1.00 93.56 101 CYS A C 1
ATOM 801 O O . CYS A 1 101 ? 6.271 -6.658 12.161 1.00 93.56 101 CYS A O 1
ATOM 803 N N . SER A 1 102 ? 5.095 -6.030 13.962 1.00 90.94 102 SER A N 1
ATOM 804 C CA . SER A 1 102 ? 5.840 -6.861 14.926 1.00 90.94 102 SER A CA 1
ATOM 805 C C . SER A 1 102 ? 5.750 -8.367 14.654 1.00 90.94 102 SER A C 1
ATOM 807 O O . SER A 1 102 ? 6.597 -9.139 15.105 1.00 90.94 102 SER A O 1
ATOM 809 N N . SER A 1 103 ? 4.730 -8.799 13.908 1.00 87.50 103 SER A N 1
ATOM 810 C CA . SER A 1 103 ? 4.539 -10.187 13.490 1.00 87.50 103 SER A CA 1
ATOM 811 C C . SER A 1 103 ? 4.706 -10.353 11.978 1.00 87.50 103 SER A C 1
ATOM 813 O O . SER A 1 103 ? 4.671 -9.383 11.225 1.00 87.50 103 SER A O 1
ATOM 815 N N . SER A 1 104 ? 4.858 -11.597 11.514 1.00 83.88 104 SER A N 1
ATOM 816 C CA . SER A 1 104 ? 5.067 -11.905 10.090 1.00 83.88 104 SER A CA 1
ATOM 817 C C . SER A 1 104 ? 3.933 -11.431 9.176 1.00 83.88 104 SER A C 1
ATOM 819 O O . SER A 1 104 ? 4.168 -11.197 7.993 1.00 83.88 104 SER A O 1
ATOM 821 N N . GLN A 1 105 ? 2.718 -11.278 9.710 1.00 88.44 105 GLN A N 1
ATOM 822 C CA . GLN A 1 105 ? 1.608 -10.632 9.020 1.00 88.44 105 GLN A CA 1
ATOM 823 C C . GLN A 1 105 ? 1.216 -9.345 9.744 1.00 88.44 105 GLN A C 1
ATOM 825 O O . GLN A 1 105 ? 0.824 -9.415 10.911 1.00 88.44 105 GLN A O 1
ATOM 830 N N . PRO A 1 106 ? 1.192 -8.192 9.059 1.00 93.94 106 PRO A N 1
ATOM 831 C CA . PRO A 1 106 ? 0.793 -6.949 9.695 1.00 93.94 106 PRO A CA 1
ATOM 832 C C . PRO A 1 106 ? -0.613 -7.020 10.294 1.00 93.94 106 PRO A C 1
ATOM 834 O O . PRO A 1 106 ? -1.537 -7.616 9.716 1.00 93.94 106 PRO A O 1
ATOM 837 N N . GLN A 1 107 ? -0.779 -6.405 11.458 1.00 94.88 107 GLN A N 1
ATOM 838 C CA . GLN A 1 107 ? -2.067 -6.236 12.122 1.00 94.88 107 GLN A CA 1
ATOM 839 C C . GLN A 1 107 ? -2.562 -4.805 11.935 1.00 94.88 107 GLN A C 1
ATOM 841 O O . GLN A 1 107 ? -1.768 -3.871 11.900 1.00 94.88 107 GLN A O 1
ATOM 846 N N . PHE A 1 108 ? -3.878 -4.643 11.809 1.00 94.81 108 PHE A N 1
ATOM 847 C CA . PHE A 1 108 ? -4.509 -3.341 11.633 1.00 94.81 108 PHE A CA 1
ATOM 848 C C . PHE A 1 108 ? -5.364 -3.001 12.846 1.00 94.81 108 PHE A C 1
ATOM 850 O O . PHE A 1 108 ? -6.191 -3.807 13.272 1.00 94.81 108 PHE A O 1
ATOM 857 N N . CYS A 1 109 ? -5.226 -1.774 13.332 1.00 93.69 109 CYS A N 1
ATOM 858 C CA . CYS A 1 109 ? -6.132 -1.168 14.299 1.00 93.69 109 CYS A CA 1
ATOM 859 C C . CYS A 1 109 ? -6.787 0.065 13.669 1.00 93.69 109 CYS A C 1
ATOM 861 O O . CYS A 1 109 ? -6.140 0.796 12.921 1.00 93.69 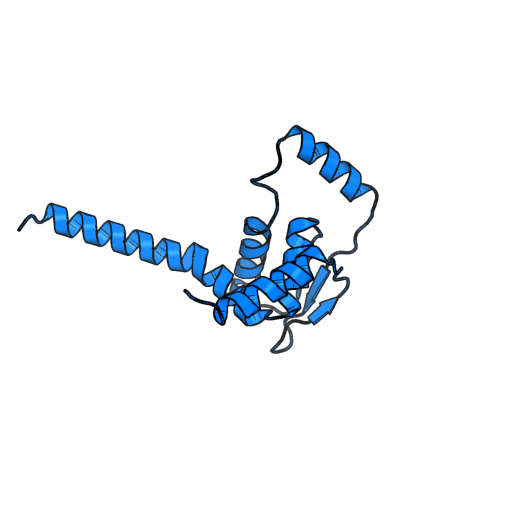109 CYS A O 1
ATOM 863 N N . ASN A 1 110 ? -8.060 0.308 13.995 1.00 92.06 110 ASN A N 1
ATOM 864 C CA . ASN A 1 110 ? -8.878 1.394 13.431 1.00 92.06 110 ASN A CA 1
ATOM 865 C C . ASN A 1 110 ? -9.044 1.351 11.900 1.00 92.06 110 ASN A C 1
ATOM 867 O O . ASN A 1 110 ? -9.414 2.355 11.301 1.00 92.06 110 ASN A O 1
ATOM 871 N N . ALA A 1 111 ? -8.784 0.210 11.257 1.00 91.50 111 ALA A N 1
ATOM 872 C CA . ALA A 1 111 ? -9.036 0.068 9.831 1.00 91.50 111 ALA A CA 1
ATOM 873 C C . ALA A 1 111 ? -10.542 0.077 9.554 1.00 91.50 111 ALA A C 1
ATOM 875 O O . ALA A 1 111 ? -11.291 -0.720 10.119 1.00 91.50 111 ALA A O 1
ATOM 876 N N . GLY A 1 112 ? -10.973 0.970 8.668 1.00 86.50 112 GLY A N 1
ATOM 877 C CA . GLY A 1 112 ? -12.307 0.900 8.086 1.00 86.50 112 GLY A CA 1
ATOM 878 C C . GLY A 1 112 ? -12.351 -0.112 6.945 1.00 86.50 112 GLY A C 1
ATOM 879 O O . GLY A 1 112 ? -11.323 -0.397 6.325 1.00 86.50 112 GLY A O 1
ATOM 880 N N . SER A 1 113 ? -13.545 -0.596 6.624 1.00 86.56 113 SER A N 1
ATOM 881 C CA . SER A 1 113 ? -13.806 -1.369 5.413 1.00 86.56 113 SER A CA 1
ATOM 882 C C . SER A 1 113 ? -14.808 -0.640 4.527 1.00 86.56 113 SER A C 1
ATOM 884 O O . SER A 1 113 ? -15.611 0.170 4.996 1.00 86.56 113 SER A O 1
ATOM 886 N N . ASN A 1 114 ? -14.763 -0.924 3.230 1.00 90.12 114 ASN A N 1
ATOM 887 C CA . ASN A 1 114 ? -15.826 -0.536 2.323 1.00 90.12 114 ASN A CA 1
ATOM 888 C C . ASN A 1 114 ? -15.992 -1.599 1.235 1.00 90.12 114 ASN A C 1
ATOM 890 O O . ASN A 1 114 ? -15.046 -2.300 0.865 1.00 90.12 114 ASN A O 1
ATOM 894 N N . ARG A 1 115 ? -17.209 -1.668 0.696 1.00 93.88 115 ARG A N 1
ATOM 895 C CA . ARG A 1 115 ? -17.580 -2.662 -0.310 1.00 93.88 115 ARG A CA 1
ATOM 896 C C . ARG A 1 115 ? -16.763 -2.542 -1.598 1.00 93.88 115 ARG A C 1
ATOM 898 O O . ARG A 1 115 ? -16.432 -3.553 -2.200 1.00 93.88 115 ARG A O 1
ATOM 905 N N . PHE A 1 116 ? -16.413 -1.325 -2.013 1.00 93.31 116 PHE A N 1
ATOM 906 C CA . PHE A 1 116 ? -15.617 -1.110 -3.221 1.00 93.31 116 PHE A CA 1
ATOM 907 C C . PHE A 1 116 ? -14.228 -1.760 -3.116 1.00 93.31 116 PHE A C 1
ATOM 909 O O . PHE A 1 116 ? -13.812 -2.463 -4.031 1.00 93.31 116 PHE A O 1
ATOM 916 N N . CYS A 1 117 ? -13.521 -1.564 -2.002 1.00 94.25 117 CYS A N 1
ATOM 917 C CA . CYS A 1 117 ? -12.197 -2.129 -1.758 1.00 94.25 117 CYS A CA 1
ATOM 918 C C . CYS A 1 117 ? -12.252 -3.653 -1.615 1.00 94.25 117 CYS A C 1
ATOM 920 O O . CYS A 1 117 ? -11.368 -4.341 -2.122 1.00 94.25 117 CYS A O 1
ATOM 922 N N . GLU A 1 118 ? -13.298 -4.187 -0.980 1.00 94.25 118 GLU A N 1
ATOM 923 C CA . GLU A 1 118 ? -13.537 -5.631 -0.894 1.00 94.25 118 GLU A CA 1
ATOM 924 C C . GLU A 1 118 ? -13.759 -6.248 -2.283 1.00 94.25 118 GLU A C 1
ATOM 926 O O . GLU A 1 118 ? -13.050 -7.185 -2.658 1.00 94.25 118 GLU A O 1
ATOM 931 N N . ASP A 1 119 ? -14.673 -5.681 -3.078 1.00 94.25 119 ASP A N 1
ATOM 932 C CA . ASP A 1 119 ? -14.975 -6.141 -4.438 1.00 94.25 119 ASP A CA 1
ATOM 933 C C . ASP A 1 119 ? -13.741 -6.018 -5.356 1.00 94.25 119 ASP A C 1
ATOM 935 O O . ASP A 1 119 ? -13.427 -6.940 -6.115 1.00 94.25 119 ASP A O 1
ATOM 939 N N . TRP A 1 120 ? -12.987 -4.916 -5.250 1.00 92.25 120 TRP A N 1
ATOM 940 C CA . TRP A 1 120 ? -11.742 -4.712 -5.996 1.00 92.25 120 TRP A CA 1
ATOM 941 C C . TRP A 1 120 ? -10.683 -5.752 -5.631 1.00 92.25 120 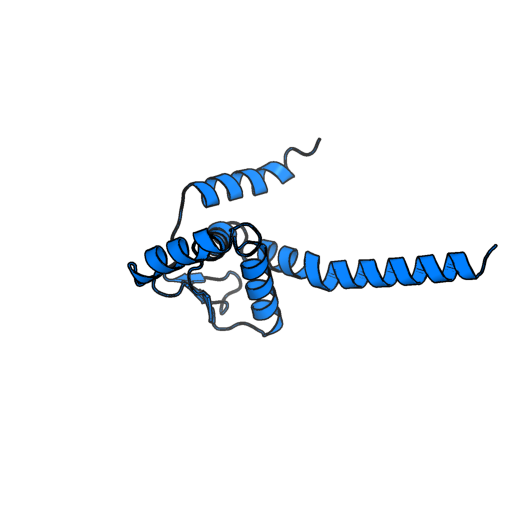TRP A C 1
ATOM 943 O O . TRP A 1 120 ? -10.055 -6.322 -6.523 1.00 92.25 120 TRP A O 1
ATOM 953 N N . MET A 1 121 ? -10.510 -6.057 -4.341 1.00 92.12 121 MET A N 1
ATOM 954 C CA . MET A 1 121 ? -9.574 -7.095 -3.901 1.00 92.12 121 MET A CA 1
ATOM 955 C C . MET A 1 121 ? -9.962 -8.474 -4.426 1.00 92.12 121 MET A C 1
ATOM 957 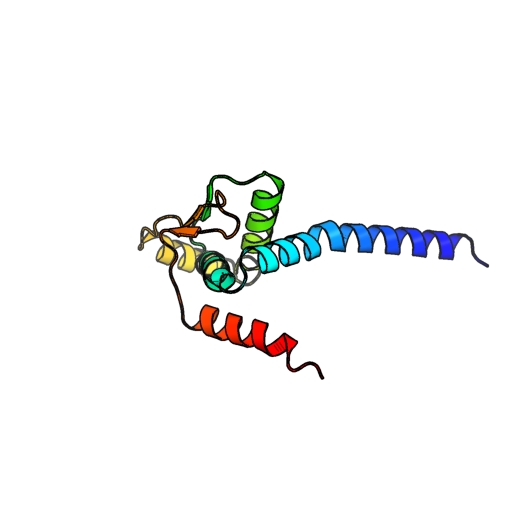O O . MET A 1 121 ? -9.092 -9.226 -4.863 1.00 92.12 121 MET A O 1
ATOM 961 N N . GLN A 1 122 ? -11.255 -8.804 -4.445 1.00 90.06 122 GLN A N 1
ATOM 962 C CA . GLN A 1 122 ? -11.720 -10.053 -5.047 1.00 90.06 122 GLN A CA 1
ATOM 963 C C . GLN A 1 122 ? -11.422 -10.094 -6.548 1.00 90.06 122 GLN A C 1
ATOM 965 O O . GLN A 1 122 ? -10.911 -11.098 -7.044 1.00 90.06 122 GLN A O 1
ATOM 970 N N . ALA A 1 123 ? -11.682 -9.006 -7.278 1.00 90.56 123 ALA A N 1
ATOM 971 C CA . ALA A 1 123 ? -11.343 -8.916 -8.696 1.00 90.56 123 ALA A CA 1
ATOM 972 C C . ALA A 1 123 ? -9.829 -9.057 -8.934 1.00 90.56 123 ALA A C 1
ATOM 974 O O . ALA A 1 123 ? -9.419 -9.794 -9.827 1.00 90.56 123 ALA A O 1
ATOM 975 N N . PHE A 1 124 ? -9.000 -8.422 -8.103 1.00 88.06 124 PHE A N 1
ATOM 976 C CA . PHE A 1 124 ? -7.542 -8.509 -8.165 1.00 88.06 124 PHE A CA 1
ATOM 977 C C . PHE A 1 124 ? -7.038 -9.947 -7.956 1.00 88.06 124 PHE A C 1
ATOM 979 O O . PHE A 1 124 ? -6.259 -10.458 -8.762 1.00 88.06 124 PHE A O 1
ATOM 986 N N . LEU A 1 125 ? -7.531 -10.638 -6.923 1.00 85.75 125 LEU A N 1
ATOM 987 C CA . LEU A 1 125 ? -7.157 -12.026 -6.625 1.00 85.75 125 LEU A CA 1
ATOM 988 C C . LEU A 1 125 ? -7.653 -13.010 -7.695 1.00 85.75 125 LEU A C 1
ATOM 990 O O . LEU A 1 125 ? -6.969 -13.984 -8.017 1.00 85.75 125 LEU A O 1
ATOM 994 N N . ASN A 1 126 ? -8.836 -12.761 -8.261 1.00 84.81 126 ASN A N 1
ATOM 995 C CA . ASN A 1 126 ? -9.418 -13.605 -9.303 1.00 84.81 126 ASN A CA 1
ATOM 996 C C . ASN A 1 126 ? -8.827 -13.328 -10.692 1.00 84.81 126 ASN A C 1
ATOM 998 O O . ASN A 1 126 ? -8.768 -14.243 -11.511 1.00 84.81 126 ASN A O 1
ATOM 1002 N N . GLY A 1 127 ? -8.322 -12.118 -10.948 1.00 74.31 127 GLY A N 1
ATOM 1003 C CA . GLY A 1 127 ? -7.649 -11.757 -12.198 1.00 74.31 127 GLY A CA 1
ATOM 1004 C C . GLY A 1 127 ? -6.421 -12.624 -12.481 1.00 74.31 127 GLY A C 1
ATOM 1005 O O . GLY A 1 127 ? -6.187 -13.005 -13.624 1.00 74.31 127 GLY A O 1
ATOM 1006 N N . ALA A 1 128 ? -5.704 -13.053 -11.438 1.00 63.03 128 ALA A N 1
ATOM 1007 C CA . ALA A 1 128 ? -4.590 -13.994 -11.567 1.00 63.03 128 ALA A CA 1
ATOM 1008 C C . ALA A 1 128 ? -5.014 -15.394 -12.064 1.00 63.03 128 ALA A C 1
ATOM 1010 O O . ALA A 1 128 ? -4.186 -16.133 -12.590 1.00 63.03 128 ALA A O 1
ATOM 1011 N N . LYS A 1 129 ? -6.292 -15.770 -11.907 1.00 62.25 129 LYS A N 1
ATOM 1012 C CA . LYS A 1 129 ? -6.840 -17.067 -12.345 1.00 62.25 129 LYS A CA 1
ATOM 1013 C C . LYS A 1 129 ? -7.458 -17.019 -13.747 1.00 62.25 129 LYS A C 1
ATOM 1015 O O . LYS A 1 129 ? -7.719 -18.073 -14.315 1.00 62.25 129 LYS A O 1
ATOM 1020 N N . GLY A 1 130 ? -7.709 -15.823 -14.283 1.00 53.22 130 GLY A N 1
ATOM 1021 C CA . GLY A 1 130 ? -8.457 -15.596 -15.523 1.00 53.22 130 GLY A CA 1
ATOM 1022 C C . GLY A 1 130 ? -7.648 -14.945 -16.644 1.00 53.22 130 GLY A C 1
ATOM 1023 O O . GLY A 1 130 ? -8.227 -14.211 -17.438 1.00 53.22 130 GLY A O 1
ATOM 1024 N N . GLY A 1 131 ? -6.329 -15.152 -16.690 1.00 46.16 131 GLY A N 1
ATOM 1025 C CA . GLY A 1 131 ? -5.498 -14.620 -17.772 1.00 46.16 131 GLY A CA 1
ATOM 1026 C C . GLY A 1 131 ? -5.945 -15.153 -19.138 1.00 46.16 131 GLY A C 1
ATOM 1027 O O . GLY A 1 131 ? -5.916 -16.364 -19.352 1.00 46.16 131 GLY A O 1
ATOM 1028 N N . ASN A 1 132 ? -6.358 -14.243 -20.027 1.00 39.56 132 ASN A N 1
ATOM 1029 C CA . ASN A 1 132 ? -6.446 -14.477 -21.474 1.00 39.56 132 ASN A CA 1
ATOM 1030 C C . ASN A 1 132 ? -5.049 -14.488 -22.095 1.00 39.56 132 ASN A C 1
ATOM 1032 O O . ASN A 1 132 ? -4.242 -13.609 -21.711 1.00 39.56 132 ASN A O 1
#

Sequence (132 aa):
MNCEARGLESHIKSYLSSWFEDVVCPIQRVVLLFQEKLTFLLHAALSYTPVEVKESDEKTKRDINRFLSVASLQGLIHEGTMTSLCMAMTEEQHKSVVIDCSSSQPQFCNAGSNRFCEDWMQAFLNGAKGGN

Secondary structure (DSSP, 8-state):
--HHHHHHHHHHHHHHHHHIIIIIHHHHHHHHHHGGGHHHHHHHHHTT--EEEES--HHHHHHHHHHHHHHSGGGTS-HHHHHHHHHHHHHS-PPPEEEE-SSSS-EEES----HHHHHHHHHHHHHTT---